Protein AF-A0A842KZX8-F1 (afdb_monomer_lite)

Structure (mmCIF, N/CA/C/O backbone):
data_AF-A0A842KZX8-F1
#
_entry.id   AF-A0A842KZX8-F1
#
loop_
_atom_site.group_PDB
_atom_site.id
_atom_site.type_symbol
_atom_site.label_atom_id
_atom_site.label_alt_id
_atom_site.label_comp_id
_atom_site.label_asym_id
_atom_site.label_entity_id
_atom_site.label_seq_id
_atom_site.pdbx_PDB_ins_code
_atom_site.Cartn_x
_atom_site.Cartn_y
_atom_site.Cartn_z
_atom_site.occupancy
_atom_site.B_iso_or_equiv
_atom_site.auth_seq_id
_atom_site.auth_comp_id
_atom_site.auth_asym_id
_atom_site.auth_atom_id
_atom_site.pdbx_PDB_model_num
ATOM 1 N N . MET A 1 1 ? -5.316 -7.736 25.800 1.00 43.56 1 MET A N 1
ATOM 2 C CA . MET A 1 1 ? -5.913 -6.930 26.888 1.00 43.56 1 MET A CA 1
ATOM 3 C C . MET A 1 1 ? -6.602 -5.729 26.247 1.00 43.56 1 MET A C 1
ATOM 5 O O . MET A 1 1 ? -5.919 -4.970 25.573 1.00 43.56 1 MET A O 1
ATOM 9 N N . VAL A 1 2 ? -7.930 -5.603 26.338 1.00 55.00 2 VAL A N 1
ATOM 10 C CA . VAL A 1 2 ? -8.659 -4.440 25.789 1.00 55.00 2 VAL A CA 1
ATOM 11 C C . VAL A 1 2 ? -8.641 -3.335 26.841 1.00 55.00 2 VAL A C 1
ATOM 13 O O . VAL A 1 2 ? -9.106 -3.549 27.956 1.00 55.00 2 VAL A O 1
ATOM 16 N N . SER A 1 3 ? -8.085 -2.172 26.505 1.00 56.47 3 SER A N 1
ATOM 17 C CA . SER A 1 3 ? -8.145 -0.997 27.378 1.00 56.47 3 SER A CA 1
ATOM 18 C C . SER A 1 3 ? -9.517 -0.340 27.234 1.00 56.47 3 SER A C 1
ATOM 20 O O . SER A 1 3 ? -9.918 0.032 26.128 1.00 56.47 3 SER A O 1
ATOM 22 N N . LEU A 1 4 ? -10.262 -0.226 28.334 1.00 61.19 4 LEU A N 1
ATOM 23 C CA . LEU A 1 4 ? -11.518 0.519 28.348 1.00 61.19 4 LEU A CA 1
ATOM 24 C C . LEU A 1 4 ? -11.208 2.014 28.184 1.00 61.19 4 LEU A C 1
ATOM 26 O O . LEU A 1 4 ? -10.298 2.552 28.812 1.00 61.19 4 LEU A O 1
ATOM 30 N N . GLY A 1 5 ? -11.959 2.694 27.316 1.00 63.47 5 GLY A N 1
ATOM 31 C CA . GLY A 1 5 ? -11.783 4.127 27.081 1.00 63.47 5 GLY A CA 1
ATOM 32 C C . GLY A 1 5 ? -12.097 4.943 28.338 1.00 63.47 5 GLY A C 1
ATOM 33 O O . GLY A 1 5 ? -12.675 4.425 29.288 1.00 63.47 5 GLY A O 1
ATOM 34 N N . LYS A 1 6 ? -11.795 6.250 28.334 1.00 65.31 6 LYS A N 1
ATOM 35 C CA . LYS A 1 6 ? -12.021 7.161 29.484 1.00 65.31 6 LYS A CA 1
ATOM 36 C C . LYS A 1 6 ? -13.433 7.107 30.107 1.00 65.31 6 LYS A C 1
ATOM 38 O O . LYS A 1 6 ? -13.599 7.542 31.236 1.00 65.31 6 LYS A O 1
ATOM 43 N N . SER A 1 7 ? -14.443 6.616 29.385 1.00 68.62 7 SER A N 1
ATOM 44 C CA . SER A 1 7 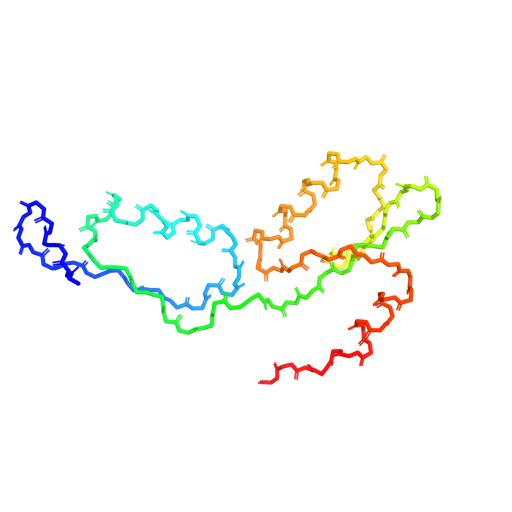? -15.822 6.448 29.869 1.00 68.62 7 SER A CA 1
ATOM 45 C C . SER A 1 7 ? -16.159 5.042 30.390 1.00 68.62 7 SER A C 1
ATOM 47 O O . SER A 1 7 ? -17.317 4.793 30.712 1.00 68.62 7 SER A O 1
ATOM 49 N N . GLY A 1 8 ? -15.211 4.100 30.401 1.00 75.19 8 GLY A N 1
ATOM 50 C CA . GLY A 1 8 ? -15.443 2.698 30.766 1.00 75.19 8 GLY A CA 1
ATOM 51 C C . GLY A 1 8 ? -16.251 1.889 29.741 1.00 75.19 8 GLY A C 1
ATOM 52 O O . GLY A 1 8 ? -16.544 0.724 29.981 1.00 75.19 8 GLY A O 1
ATOM 53 N N . LYS A 1 9 ? -16.629 2.480 28.597 1.00 83.56 9 LYS A N 1
ATOM 54 C CA . LYS A 1 9 ? -17.478 1.832 27.584 1.00 83.56 9 LYS A CA 1
ATOM 55 C C . LYS A 1 9 ? -16.639 1.195 26.476 1.00 83.56 9 LYS A C 1
ATOM 57 O O . LYS A 1 9 ? -15.762 1.850 25.912 1.00 83.56 9 LYS A O 1
ATOM 62 N N . LEU A 1 10 ? -16.960 -0.051 26.128 1.00 92.19 10 LEU A N 1
ATOM 63 C CA . LEU A 1 10 ? -16.449 -0.722 24.933 1.00 92.19 10 LEU A CA 1
ATOM 64 C C . LEU A 1 10 ? -17.020 -0.039 23.685 1.00 92.19 10 LEU A C 1
ATOM 66 O O . LEU A 1 10 ? -18.234 0.109 23.546 1.00 92.19 10 LEU A O 1
ATOM 70 N N . ARG A 1 11 ? -16.142 0.374 22.771 1.00 92.88 11 ARG A N 1
ATOM 71 C CA . ARG A 1 11 ? -16.521 0.898 21.459 1.00 92.88 11 ARG A CA 1
ATOM 72 C C . ARG A 1 11 ? -15.676 0.235 20.387 1.00 92.88 11 ARG A C 1
ATOM 74 O O . ARG A 1 11 ? -14.459 0.402 20.369 1.00 92.88 11 ARG A O 1
ATOM 81 N N . ILE A 1 12 ? -16.339 -0.487 19.497 1.00 95.50 12 ILE A N 1
ATOM 82 C CA . ILE A 1 12 ? -15.697 -1.217 18.409 1.00 95.50 12 ILE A CA 1
ATOM 83 C C . ILE A 1 12 ? -15.892 -0.425 17.119 1.00 95.50 12 ILE A C 1
ATOM 85 O O . ILE A 1 12 ? -17.008 -0.011 16.810 1.00 95.50 12 ILE A O 1
ATOM 89 N N . PHE A 1 13 ? -14.808 -0.217 16.380 1.00 96.62 13 PHE A N 1
ATOM 90 C CA . PHE A 1 13 ? -14.865 0.178 14.979 1.00 96.62 13 PHE A CA 1
ATOM 91 C C . PHE A 1 13 ? -14.520 -1.038 14.128 1.00 96.62 13 PHE A C 1
ATOM 93 O O . PHE A 1 13 ? -13.469 -1.645 14.328 1.00 96.62 13 PHE A O 1
ATOM 100 N N . PHE A 1 14 ? -15.397 -1.385 13.196 1.00 96.50 14 PHE A N 1
ATOM 101 C CA . PHE A 1 14 ? -15.205 -2.500 12.280 1.00 96.50 14 PHE A CA 1
ATOM 102 C C . PHE A 1 14 ? -15.180 -1.980 10.843 1.00 96.50 14 PHE A C 1
ATOM 104 O O . PHE A 1 14 ? -16.038 -1.188 10.458 1.00 96.50 14 PHE A O 1
ATOM 111 N N . SER A 1 15 ? -14.199 -2.435 10.070 1.00 95.56 15 SER A N 1
ATOM 112 C CA . SER A 1 15 ? -14.108 -2.241 8.622 1.00 95.56 15 SER A CA 1
ATOM 113 C C . SER A 1 15 ? -13.681 -3.554 7.975 1.00 95.56 15 SER A C 1
ATOM 115 O O . SER A 1 15 ? -13.068 -4.390 8.633 1.00 95.56 15 SER A O 1
ATOM 117 N N . SER A 1 16 ? -13.970 -3.722 6.690 1.00 95.25 16 SER A N 1
ATOM 118 C CA . SER A 1 16 ? -13.519 -4.862 5.886 1.00 95.25 16 SER A CA 1
ATOM 119 C C . SER A 1 16 ? -12.811 -4.368 4.626 1.00 95.25 16 SER A C 1
ATOM 121 O O . SER A 1 16 ? -12.961 -3.193 4.277 1.00 95.25 16 SER A O 1
ATOM 123 N N . ASP A 1 17 ? -12.053 -5.251 3.975 1.00 92.88 17 ASP A N 1
ATOM 124 C CA . ASP A 1 17 ? -11.652 -5.117 2.566 1.00 92.88 17 ASP A CA 1
ATOM 125 C C . ASP A 1 17 ? -10.870 -3.831 2.259 1.00 92.88 17 ASP A C 1
ATOM 127 O O . ASP A 1 17 ? -11.156 -3.068 1.334 1.00 92.88 17 ASP A O 1
ATOM 131 N N . ILE A 1 18 ? -9.842 -3.572 3.075 1.00 93.56 18 ILE A N 1
ATOM 132 C CA . ILE A 1 18 ? -8.919 -2.443 2.864 1.00 93.56 18 ILE A CA 1
ATOM 133 C C . ILE A 1 18 ? -8.182 -2.583 1.525 1.00 93.56 18 ILE A C 1
ATOM 135 O O . ILE A 1 18 ? -7.787 -1.570 0.937 1.00 93.56 18 ILE A O 1
ATOM 139 N N . HIS A 1 19 ? -7.987 -3.821 1.064 1.00 93.44 19 HIS A N 1
ATOM 140 C CA . HIS A 1 19 ? -7.325 -4.172 -0.187 1.00 93.44 19 HIS A CA 1
ATOM 141 C C . HIS A 1 19 ? -5.990 -3.444 -0.404 1.00 93.44 19 HIS A C 1
ATOM 143 O O . HIS A 1 19 ? -5.760 -2.804 -1.432 1.00 93.44 19 HIS A O 1
ATOM 149 N N . GLY A 1 20 ? -5.134 -3.439 0.620 1.00 93.44 20 GLY A N 1
ATOM 150 C CA . GLY A 1 20 ? -3.809 -2.824 0.578 1.00 93.44 20 GLY A CA 1
ATOM 151 C C . GLY A 1 20 ? -3.781 -1.295 0.467 1.00 93.44 20 GLY A C 1
ATOM 152 O O . GLY A 1 20 ? -2.692 -0.735 0.351 1.00 93.44 20 GLY A O 1
ATOM 153 N N . SER A 1 21 ? -4.924 -0.591 0.485 1.00 96.00 21 SER A N 1
ATOM 154 C CA . SER A 1 21 ? -4.946 0.871 0.351 1.00 96.00 21 SER A CA 1
ATOM 155 C C . SER A 1 21 ? -4.251 1.546 1.533 1.00 96.00 21 SER A C 1
ATOM 157 O O . SER A 1 21 ? -4.781 1.611 2.648 1.00 96.00 21 SER A O 1
ATOM 159 N N . GLU A 1 22 ? -3.085 2.140 1.268 1.00 96.31 22 GLU A N 1
ATOM 160 C CA . GLU A 1 22 ? -2.325 2.892 2.270 1.00 96.31 22 GLU A CA 1
ATOM 161 C C . GLU A 1 22 ? -3.145 4.075 2.820 1.00 96.31 22 GLU A C 1
ATOM 163 O O . GLU A 1 22 ? -3.067 4.408 4.004 1.00 96.31 22 GLU A O 1
ATOM 168 N N . SER A 1 23 ? -3.996 4.679 1.983 1.00 95.94 23 SER A N 1
ATOM 169 C CA . SER A 1 23 ? -4.898 5.767 2.378 1.00 95.94 23 SER A CA 1
ATOM 170 C C . SER A 1 23 ? -5.947 5.310 3.390 1.00 95.94 23 SER A C 1
ATOM 172 O O . SER A 1 23 ? -6.170 5.986 4.397 1.00 95.94 23 SER A O 1
ATOM 174 N N . CYS A 1 24 ? -6.590 4.164 3.149 1.00 95.56 24 CYS A N 1
ATOM 175 C CA . CYS A 1 24 ? -7.549 3.588 4.090 1.00 95.56 24 CYS A CA 1
ATOM 176 C C . CYS A 1 24 ? -6.858 3.168 5.390 1.00 95.56 24 CYS A C 1
ATOM 178 O O . CYS A 1 24 ? -7.357 3.478 6.472 1.00 95.56 24 CYS A O 1
ATOM 180 N N . PHE A 1 25 ? -5.671 2.564 5.299 1.00 94.75 25 PHE A N 1
ATOM 181 C CA . PHE A 1 25 ? -4.887 2.183 6.470 1.00 94.75 25 PHE A CA 1
ATOM 182 C C . PHE A 1 25 ? -4.529 3.394 7.346 1.00 94.75 25 PHE A C 1
ATOM 184 O O . PHE A 1 25 ? -4.784 3.386 8.550 1.00 94.75 25 PHE A O 1
ATOM 191 N N . LYS A 1 26 ? -4.042 4.495 6.755 1.00 95.31 26 LYS A N 1
ATOM 192 C CA . LYS A 1 26 ? -3.752 5.743 7.488 1.00 95.31 26 LYS A CA 1
ATOM 193 C C . LYS A 1 26 ? -4.987 6.311 8.197 1.00 95.31 26 LYS A C 1
ATOM 195 O O . LYS A 1 26 ? -4.880 6.760 9.338 1.00 95.31 26 LYS A O 1
ATOM 200 N N . LYS A 1 27 ? -6.166 6.265 7.564 1.00 94.88 27 LYS A N 1
ATOM 201 C CA . LYS A 1 27 ? -7.435 6.677 8.199 1.00 94.88 27 LYS A CA 1
ATOM 202 C C . LYS A 1 27 ? -7.790 5.771 9.376 1.00 94.88 27 LYS A C 1
ATOM 204 O O . LYS A 1 27 ? -8.200 6.270 10.423 1.00 94.88 27 LYS A O 1
ATOM 209 N N . LEU A 1 28 ? -7.579 4.463 9.231 1.00 95.44 28 LEU A N 1
ATOM 210 C CA . LEU A 1 28 ? -7.831 3.486 10.283 1.00 95.44 28 LEU A CA 1
ATOM 211 C C . LEU A 1 28 ? -6.973 3.745 11.532 1.00 95.44 28 LEU A C 1
ATOM 213 O O . LEU A 1 28 ? -7.479 3.666 12.649 1.00 95.44 28 LEU A O 1
ATOM 217 N N . LEU A 1 29 ? -5.717 4.168 11.367 1.00 94.88 29 LEU A N 1
ATOM 218 C CA . LEU A 1 29 ? -4.851 4.551 12.492 1.00 94.88 29 LEU A CA 1
ATOM 219 C C . LEU A 1 29 ? -5.393 5.745 13.300 1.00 94.88 29 LEU A C 1
ATOM 221 O O . LEU A 1 29 ? -5.094 5.876 14.488 1.00 94.88 29 LEU A O 1
ATOM 225 N N . MET A 1 30 ? -6.207 6.612 12.690 1.00 96.25 30 MET A N 1
ATOM 226 C CA . MET A 1 30 ? -6.841 7.742 13.380 1.00 96.25 30 MET A CA 1
ATOM 227 C C . MET A 1 30 ? -8.146 7.378 14.093 1.00 96.25 30 MET A C 1
ATOM 229 O O . MET A 1 30 ? -8.611 8.143 14.943 1.00 96.25 30 MET A O 1
ATOM 233 N N . VAL A 1 31 ? -8.726 6.210 13.813 1.00 95.75 31 VAL A N 1
ATOM 234 C CA . VAL A 1 31 ? -10.029 5.793 14.347 1.00 95.75 31 VAL A CA 1
ATOM 235 C C . VAL A 1 31 ? -10.107 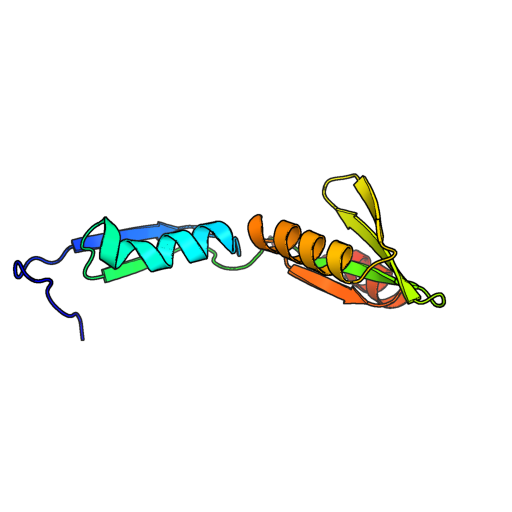5.814 15.881 1.00 95.75 31 VAL A C 1
ATOM 237 O O . VAL A 1 31 ? -11.086 6.367 16.396 1.00 95.75 31 VAL A O 1
ATOM 240 N N . PRO A 1 32 ? -9.115 5.304 16.646 1.00 92.88 32 PRO A N 1
ATOM 241 C CA . PRO A 1 32 ? -9.177 5.346 18.107 1.00 92.88 32 PRO A CA 1
ATOM 242 C C . PRO A 1 32 ? -9.291 6.772 18.652 1.00 92.88 32 PRO A C 1
ATOM 244 O O . PRO A 1 32 ? -9.994 7.012 19.633 1.00 92.88 32 PRO A O 1
ATOM 247 N N . ARG A 1 33 ? -8.642 7.739 17.989 1.00 92.12 33 ARG A N 1
ATOM 248 C CA . ARG A 1 33 ? -8.656 9.152 18.388 1.00 92.12 33 ARG A CA 1
ATOM 249 C C . ARG A 1 33 ? -9.953 9.846 17.983 1.00 92.12 33 ARG A C 1
ATOM 251 O O . ARG A 1 33 ? -10.571 10.494 18.823 1.00 92.12 33 ARG A O 1
ATOM 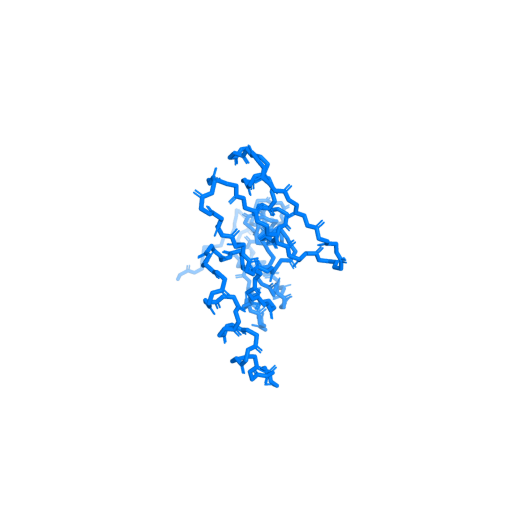258 N N . LEU A 1 34 ? -10.378 9.693 16.729 1.00 94.81 34 LEU A N 1
ATOM 259 C CA . LEU A 1 34 ? -11.545 10.396 16.183 1.00 94.81 34 LEU A CA 1
ATOM 260 C C . LEU A 1 34 ? -12.864 9.860 16.740 1.00 94.81 34 LEU A C 1
ATOM 262 O O . LEU A 1 34 ? -13.733 10.627 17.148 1.00 94.81 34 LEU A O 1
ATOM 266 N N . TYR A 1 35 ? -12.999 8.537 16.809 1.00 92.31 35 TYR A N 1
ATOM 267 C CA . TYR A 1 35 ? -14.252 7.892 17.195 1.00 92.31 35 TYR A CA 1
ATOM 268 C C . TYR A 1 35 ? -14.252 7.403 18.640 1.00 92.31 35 TYR A C 1
ATOM 270 O O . TYR A 1 35 ? -15.263 6.866 19.092 1.00 92.31 35 TYR A O 1
ATOM 278 N N . LYS A 1 36 ? -13.160 7.598 19.396 1.00 92.44 36 LYS A N 1
ATOM 279 C CA . LYS A 1 36 ? -12.982 7.055 20.758 1.00 92.44 36 LYS A CA 1
ATOM 280 C C . LYS A 1 36 ? -13.176 5.533 20.790 1.00 92.44 36 LYS A C 1
ATOM 282 O O . LYS A 1 36 ? -13.720 4.997 21.755 1.00 92.44 36 LYS A O 1
ATOM 287 N N . ALA A 1 37 ? -12.817 4.857 19.698 1.00 94.06 37 ALA A N 1
ATOM 288 C CA . ALA A 1 37 ? -12.889 3.407 19.604 1.00 94.06 37 ALA A CA 1
ATOM 289 C C . ALA A 1 37 ? -11.820 2.786 20.510 1.00 94.06 37 ALA A C 1
ATOM 291 O O . ALA A 1 37 ? -10.662 3.198 20.488 1.00 94.06 37 ALA A O 1
ATOM 292 N N . THR A 1 38 ? -12.220 1.804 21.310 1.00 94.00 38 THR A N 1
ATOM 293 C CA . THR A 1 38 ? -11.334 1.036 22.196 1.00 94.00 38 THR A CA 1
ATOM 294 C C . THR A 1 38 ? -10.810 -0.223 21.515 1.00 94.00 38 THR A C 1
ATOM 296 O O . THR A 1 38 ? -9.795 -0.772 21.929 1.00 94.00 38 THR A O 1
ATOM 299 N N . VAL A 1 39 ? -11.508 -0.685 20.474 1.00 94.38 39 VAL A N 1
ATOM 300 C CA . VAL A 1 39 ? -11.103 -1.799 19.617 1.00 94.38 39 VAL A CA 1
ATOM 301 C C . VAL A 1 39 ? -11.328 -1.388 18.166 1.00 94.38 39 VAL A C 1
ATOM 303 O O . VAL A 1 39 ? -12.380 -0.843 17.830 1.00 94.38 39 VAL A O 1
ATOM 306 N N . VAL A 1 40 ? -10.345 -1.658 17.312 1.00 95.69 40 VAL A N 1
ATOM 307 C CA . VAL A 1 40 ? -10.460 -1.521 15.858 1.00 95.69 40 VAL A CA 1
ATOM 308 C C . VAL A 1 40 ? -10.251 -2.900 15.254 1.00 95.69 40 VAL A C 1
ATOM 310 O O . VAL A 1 40 ? -9.256 -3.554 15.557 1.00 95.69 40 VAL A O 1
ATOM 313 N N . ILE A 1 41 ? -11.202 -3.343 14.442 1.00 95.81 41 ILE A N 1
ATOM 314 C CA . ILE A 1 41 ? -11.185 -4.642 13.777 1.00 95.81 41 ILE A CA 1
ATOM 315 C C . ILE A 1 41 ? -11.184 -4.391 12.273 1.00 95.81 41 ILE A C 1
ATOM 317 O O . ILE A 1 41 ? -12.026 -3.649 11.763 1.00 95.81 41 ILE A O 1
ATOM 321 N N . VAL A 1 42 ? -10.238 -5.023 11.586 1.00 95.62 42 VAL A N 1
ATOM 322 C CA . VAL A 1 42 ? -10.220 -5.120 10.128 1.00 95.62 42 VAL A CA 1
ATOM 323 C C . VAL A 1 42 ? -10.495 -6.571 9.775 1.00 95.62 42 VAL A C 1
ATOM 325 O O . VAL A 1 42 ? -9.689 -7.439 10.100 1.00 95.62 42 VAL A O 1
ATOM 328 N N . GLY A 1 43 ? -11.662 -6.826 9.194 1.00 93.88 43 GLY A N 1
ATOM 329 C CA . GLY A 1 43 ? -11.996 -8.109 8.586 1.00 93.88 43 GLY A CA 1
ATOM 330 C C . GLY A 1 43 ? -11.652 -8.136 7.096 1.00 93.88 43 GLY A C 1
ATOM 331 O O . GLY A 1 43 ? -11.147 -7.153 6.549 1.00 93.88 43 GLY A O 1
ATOM 332 N N . GLY A 1 44 ? -11.969 -9.256 6.450 1.00 92.88 44 GLY A N 1
ATOM 333 C CA . GLY A 1 44 ? -11.830 -9.412 5.003 1.00 92.88 44 GLY A CA 1
ATOM 334 C C . GLY A 1 44 ? -10.388 -9.321 4.511 1.00 92.88 44 GLY A C 1
ATOM 335 O O . GLY A 1 44 ? -9.440 -9.592 5.255 1.00 92.88 44 GLY A O 1
ATOM 336 N N . ASP A 1 45 ? -10.233 -8.954 3.242 1.00 90.88 45 ASP A N 1
ATOM 337 C CA . ASP A 1 45 ? -8.933 -8.931 2.586 1.00 90.88 45 ASP A CA 1
ATOM 338 C C . ASP A 1 45 ? -8.177 -7.616 2.840 1.00 90.88 45 ASP A C 1
ATOM 340 O O . ASP A 1 45 ? -8.621 -6.500 2.541 1.00 90.88 45 ASP A O 1
ATOM 344 N N . ILE A 1 46 ? -6.982 -7.755 3.404 1.00 91.00 46 ILE A N 1
ATOM 345 C CA . ILE A 1 46 ? -6.059 -6.642 3.637 1.00 91.00 46 ILE A CA 1
ATOM 346 C C . ILE A 1 46 ? -5.008 -6.518 2.533 1.00 91.00 46 ILE A C 1
ATOM 348 O O . ILE A 1 46 ? -4.291 -5.516 2.498 1.00 91.00 46 ILE A O 1
ATOM 352 N N . THR A 1 47 ? -4.891 -7.517 1.659 1.00 91.50 47 THR A N 1
ATOM 353 C CA . THR A 1 47 ? -3.874 -7.582 0.613 1.00 91.50 47 THR A CA 1
ATOM 354 C C . THR A 1 47 ? -4.210 -6.657 -0.547 1.00 91.50 47 THR A C 1
ATOM 356 O O . THR A 1 47 ? -5.360 -6.364 -0.849 1.00 91.50 47 THR A O 1
ATOM 359 N N . GLY A 1 48 ? -3.175 -6.106 -1.166 1.00 88.25 48 GLY A N 1
ATOM 360 C CA . GLY A 1 48 ? -3.308 -5.272 -2.345 1.00 88.25 48 GLY A CA 1
ATOM 361 C C . GLY A 1 48 ? -3.714 -6.089 -3.562 1.00 88.25 48 GLY A C 1
ATOM 362 O O . GLY A 1 48 ? -3.497 -7.292 -3.637 1.00 88.25 48 GLY A O 1
ATOM 363 N N . LYS A 1 49 ? -4.260 -5.398 -4.555 1.00 86.38 49 LYS A N 1
ATOM 364 C CA . LYS A 1 49 ? -4.893 -6.030 -5.717 1.00 86.38 49 LYS A CA 1
ATOM 365 C C . LYS A 1 49 ? -3.898 -6.619 -6.717 1.00 86.38 49 LYS A C 1
ATOM 367 O O . LYS A 1 49 ? -4.201 -7.601 -7.380 1.00 86.38 49 LYS A O 1
ATOM 372 N N . ALA A 1 50 ? -2.752 -5.964 -6.899 1.00 90.19 50 ALA A N 1
ATOM 373 C CA . ALA A 1 50 ? -1.774 -6.326 -7.922 1.00 90.19 50 ALA A CA 1
ATOM 374 C C . ALA A 1 50 ? -0.407 -5.677 -7.678 1.00 90.19 50 ALA A C 1
ATOM 376 O O . ALA A 1 50 ? -0.299 -4.611 -7.059 1.00 90.19 50 ALA A O 1
ATOM 377 N N . LEU A 1 51 ? 0.624 -6.305 -8.244 1.00 93.56 51 LEU A N 1
ATOM 378 C CA . LEU A 1 51 ? 1.939 -5.704 -8.442 1.00 93.56 51 LEU A CA 1
ATOM 379 C C . LEU A 1 51 ? 1.913 -4.815 -9.689 1.00 93.56 51 LEU A C 1
ATOM 381 O O . LEU A 1 51 ? 1.450 -5.231 -10.749 1.00 93.56 51 LEU A O 1
ATOM 385 N N . ILE A 1 52 ? 2.442 -3.601 -9.567 1.00 95.25 52 ILE A N 1
ATOM 386 C CA . ILE A 1 52 ? 2.635 -2.676 -10.684 1.00 95.25 52 ILE A CA 1
ATOM 387 C C . ILE A 1 52 ? 4.133 -2.622 -10.987 1.00 95.25 52 ILE A C 1
ATOM 389 O O . ILE A 1 52 ? 4.886 -2.046 -10.189 1.00 95.25 52 ILE A O 1
ATOM 393 N N . PRO A 1 53 ? 4.584 -3.227 -12.103 1.00 96.56 53 PRO A N 1
ATOM 394 C CA . PRO A 1 53 ? 5.990 -3.224 -12.466 1.00 96.56 53 PRO A CA 1
ATOM 395 C C . PRO A 1 53 ? 6.429 -1.820 -12.887 1.00 96.56 53 PRO A C 1
ATOM 397 O O . PRO A 1 53 ? 5.797 -1.159 -13.714 1.00 96.56 53 PRO A O 1
ATOM 400 N N . ILE A 1 54 ? 7.541 -1.375 -12.317 1.00 97.81 54 ILE A N 1
ATOM 401 C CA . ILE A 1 54 ? 8.256 -0.159 -12.682 1.00 97.81 54 ILE A CA 1
ATOM 402 C C . ILE A 1 54 ? 9.592 -0.609 -13.270 1.00 97.81 54 ILE A C 1
ATOM 404 O O . ILE A 1 54 ? 10.478 -1.062 -12.550 1.00 97.81 54 ILE A O 1
ATOM 408 N N . ILE A 1 55 ? 9.706 -0.516 -14.587 1.00 97.62 55 ILE A N 1
ATOM 409 C CA . ILE A 1 55 ? 10.814 -1.045 -15.374 1.00 97.62 55 ILE A CA 1
ATOM 410 C C . ILE A 1 55 ? 11.971 -0.052 -15.320 1.00 97.62 55 ILE A C 1
ATOM 412 O O . ILE A 1 55 ? 11.831 1.064 -15.813 1.00 97.62 55 ILE A O 1
ATOM 416 N N . SER A 1 56 ? 13.108 -0.441 -14.748 1.00 96.81 56 SER A N 1
ATOM 417 C CA . SER A 1 56 ? 14.349 0.334 -14.834 1.00 96.81 56 SER A CA 1
ATOM 418 C C . SER A 1 56 ? 15.002 0.158 -16.206 1.00 96.81 56 SER A C 1
ATOM 420 O O . SER A 1 56 ? 15.172 -0.973 -16.668 1.00 96.81 56 SER A O 1
ATOM 422 N N . LYS A 1 57 ? 15.397 1.263 -16.840 1.00 94.75 57 LYS A N 1
ATOM 423 C CA . LYS A 1 57 ? 16.110 1.292 -18.123 1.00 94.75 57 LYS A CA 1
ATOM 424 C C . LYS A 1 57 ? 17.615 1.481 -17.904 1.00 94.75 57 LYS A C 1
ATOM 426 O O . LYS A 1 57 ? 18.056 1.989 -16.875 1.00 94.75 57 LYS A O 1
ATOM 431 N N . ASN A 1 58 ? 18.411 1.103 -18.905 1.00 92.75 58 ASN A N 1
ATOM 432 C CA . ASN A 1 58 ? 19.877 1.204 -18.854 1.00 92.75 58 ASN A CA 1
ATOM 433 C C . ASN A 1 58 ? 20.389 2.654 -18.768 1.00 92.75 58 ASN A C 1
ATOM 435 O O . ASN A 1 58 ? 21.507 2.877 -18.317 1.00 92.75 58 ASN A O 1
ATOM 439 N N . ASP A 1 59 ? 19.585 3.632 -19.194 1.00 92.62 59 ASP A N 1
ATOM 440 C CA . ASP A 1 59 ? 19.892 5.066 -19.116 1.00 92.62 59 ASP A CA 1
ATOM 441 C C . ASP A 1 59 ? 19.575 5.685 -17.737 1.00 92.62 59 ASP A C 1
ATOM 443 O O . ASP A 1 59 ? 19.697 6.895 -17.556 1.00 92.62 59 ASP A O 1
ATOM 447 N N . GLY A 1 60 ? 19.162 4.867 -16.761 1.00 92.19 60 GLY A N 1
ATOM 448 C CA . GLY A 1 60 ? 18.798 5.301 -15.411 1.00 92.19 60 GLY A CA 1
ATOM 449 C C . GLY A 1 60 ? 17.374 5.851 -15.282 1.00 92.19 60 GLY A C 1
ATOM 450 O O . GLY A 1 60 ? 16.971 6.234 -14.182 1.00 92.19 60 GLY A O 1
ATOM 451 N N . SER A 1 61 ? 16.599 5.884 -16.369 1.00 96.38 61 SER A N 1
ATOM 452 C CA . SER A 1 61 ? 15.177 6.226 -16.330 1.00 96.38 61 SER A CA 1
ATOM 453 C C . SER A 1 61 ? 14.306 5.013 -15.978 1.00 96.38 61 SER A C 1
ATOM 455 O O . SER A 1 61 ? 14.770 3.871 -15.932 1.00 96.38 61 SER A O 1
ATOM 457 N N . PHE A 1 62 ? 13.023 5.257 -15.705 1.00 97.94 62 PHE A N 1
ATOM 458 C CA . PHE A 1 62 ? 12.041 4.210 -15.439 1.00 97.94 62 PHE A CA 1
ATOM 459 C C . PHE A 1 62 ? 10.823 4.348 -16.348 1.00 97.94 62 PHE A C 1
ATOM 461 O O . PHE A 1 62 ? 10.506 5.434 -16.827 1.00 97.94 62 PHE A O 1
ATOM 468 N N . GLU A 1 63 ? 10.099 3.253 -16.535 1.00 97.25 63 GLU A N 1
ATOM 469 C CA . GLU A 1 63 ? 8.830 3.215 -17.259 1.00 97.25 63 GLU A CA 1
ATOM 470 C C . GLU A 1 63 ? 7.823 2.343 -16.510 1.00 97.25 63 GLU A C 1
ATOM 472 O O . GLU A 1 63 ? 8.175 1.316 -15.937 1.00 97.25 63 GLU A O 1
ATOM 477 N N . THR A 1 64 ? 6.552 2.729 -16.504 1.00 96.75 64 THR A N 1
ATOM 478 C CA . THR A 1 64 ? 5.476 1.870 -16.002 1.00 96.75 64 THR A CA 1
ATOM 479 C C . THR A 1 64 ? 4.218 2.012 -16.847 1.00 96.75 64 THR A C 1
ATOM 481 O O . THR A 1 64 ? 4.022 3.017 -17.530 1.00 96.75 64 THR A O 1
ATOM 484 N N . HIS A 1 65 ? 3.339 1.019 -16.749 1.00 94.75 65 HIS A N 1
ATOM 485 C CA . HIS A 1 65 ? 1.954 1.133 -17.178 1.00 94.75 65 HIS A CA 1
ATOM 486 C C . HIS A 1 65 ? 1.069 1.152 -15.939 1.00 94.75 65 HIS A C 1
ATOM 488 O O . HIS A 1 65 ? 0.980 0.161 -15.215 1.00 94.75 65 HIS A O 1
ATOM 494 N N . PHE A 1 66 ? 0.413 2.279 -15.693 1.00 94.25 66 PHE A N 1
ATOM 495 C CA . PHE A 1 66 ? -0.405 2.475 -14.508 1.00 94.25 66 PHE A CA 1
ATOM 496 C C . PHE A 1 66 ? -1.733 3.121 -14.891 1.00 94.25 66 PHE A C 1
ATOM 498 O O . PHE A 1 66 ? -1.755 4.163 -15.534 1.00 94.25 66 PHE A O 1
ATOM 505 N N . LEU A 1 67 ? -2.845 2.482 -14.509 1.00 91.50 67 LEU A N 1
ATOM 506 C CA . LEU A 1 67 ? -4.213 2.934 -14.816 1.00 91.50 67 LEU A CA 1
ATOM 507 C C . LEU A 1 67 ? -4.470 3.198 -16.314 1.00 91.50 67 LEU A C 1
ATOM 509 O O . LEU A 1 67 ? -5.167 4.137 -16.677 1.00 91.50 67 LEU A O 1
ATOM 513 N N . GLY A 1 68 ? -3.908 2.355 -17.185 1.00 91.44 68 GLY A N 1
ATOM 514 C CA . GLY A 1 68 ? -4.059 2.474 -18.640 1.00 91.44 68 GLY A CA 1
ATOM 515 C C . GLY A 1 68 ? -3.108 3.478 -19.296 1.00 91.44 68 GLY A C 1
ATOM 516 O O . GLY A 1 68 ? -3.028 3.521 -20.520 1.00 91.44 68 GLY A O 1
ATOM 517 N N . GLU A 1 69 ? -2.334 4.228 -18.512 1.00 94.19 69 GLU A N 1
ATOM 518 C CA . GLU A 1 69 ? -1.368 5.197 -19.019 1.00 94.19 69 GLU A CA 1
ATOM 519 C C . GLU A 1 69 ? 0.049 4.625 -18.990 1.00 94.19 69 GLU A C 1
ATOM 521 O O . GLU A 1 69 ? 0.480 4.014 -18.008 1.00 94.19 69 GLU A O 1
ATOM 526 N N . LYS A 1 70 ? 0.790 4.846 -20.079 1.00 95.94 70 LYS A N 1
ATOM 527 C CA . LYS A 1 70 ? 2.237 4.642 -20.113 1.00 95.94 70 LYS A CA 1
ATOM 528 C C . LYS A 1 70 ? 2.913 5.871 -19.502 1.00 95.94 70 LYS A C 1
ATOM 530 O O . LYS A 1 70 ? 2.674 6.985 -19.959 1.00 95.94 70 LYS A O 1
ATOM 535 N N . ILE A 1 71 ? 3.753 5.672 -18.492 1.00 97.19 71 ILE A N 1
ATOM 536 C CA . ILE A 1 71 ? 4.417 6.749 -17.754 1.00 97.19 71 ILE A CA 1
ATOM 537 C C . ILE A 1 71 ? 5.931 6.547 -17.830 1.00 97.19 71 ILE A C 1
ATOM 539 O O . ILE A 1 71 ? 6.451 5.579 -17.276 1.00 97.19 71 ILE A O 1
ATOM 543 N N . ASP A 1 72 ? 6.632 7.487 -18.463 1.00 97.25 72 ASP A N 1
ATOM 544 C CA . ASP A 1 72 ? 8.094 7.584 -18.436 1.00 97.25 72 ASP A CA 1
ATOM 545 C C . ASP A 1 72 ? 8.552 8.491 -17.282 1.00 97.25 72 ASP A C 1
ATOM 547 O O . ASP A 1 72 ? 8.023 9.586 -17.060 1.00 97.25 72 ASP A O 1
ATOM 551 N N . ILE A 1 73 ? 9.548 8.037 -16.524 1.00 97.62 73 ILE A N 1
ATOM 552 C CA . ILE A 1 73 ? 10.024 8.685 -15.302 1.00 97.62 73 ILE A CA 1
ATOM 553 C C . ILE A 1 73 ? 11.523 8.945 -15.416 1.00 97.62 73 ILE A C 1
ATOM 555 O O . ILE A 1 73 ? 12.332 8.025 -15.473 1.00 97.62 73 ILE A O 1
ATOM 559 N N . ASN A 1 74 ? 11.893 10.221 -15.382 1.00 95.12 74 ASN A N 1
ATOM 560 C CA . ASN A 1 74 ? 13.273 10.693 -15.503 1.00 95.12 74 ASN A CA 1
ATOM 561 C C . ASN A 1 74 ? 13.809 11.362 -14.225 1.00 95.12 74 ASN A C 1
ATOM 563 O O . ASN A 1 74 ? 14.824 12.049 -14.262 1.00 95.12 74 ASN A O 1
ATOM 567 N N . SER A 1 75 ? 13.105 11.215 -13.099 1.00 96.06 75 SER A N 1
ATOM 568 C CA . SER A 1 75 ? 13.501 11.782 -11.807 1.00 96.06 75 SER A CA 1
ATOM 569 C C . SER A 1 75 ? 13.036 10.896 -10.653 1.00 96.06 75 SER A C 1
ATOM 571 O O . SER A 1 75 ? 11.943 10.323 -10.691 1.00 96.06 75 SER A O 1
ATOM 573 N N . ILE A 1 76 ? 13.858 10.836 -9.604 1.00 95.50 76 ILE A N 1
ATOM 574 C CA . ILE A 1 76 ? 13.586 10.102 -8.365 1.00 95.50 76 ILE A CA 1
ATOM 575 C C . ILE A 1 76 ? 12.340 10.657 -7.660 1.00 95.50 76 ILE A C 1
ATOM 577 O O . ILE A 1 76 ? 11.549 9.881 -7.126 1.00 95.50 76 ILE A O 1
ATOM 581 N N . ASP A 1 77 ? 12.107 11.969 -7.705 1.00 97.19 77 ASP A N 1
ATOM 582 C CA . ASP A 1 77 ? 10.938 12.573 -7.056 1.00 97.19 77 ASP A CA 1
ATOM 583 C C . ASP A 1 77 ? 9.642 12.117 -7.727 1.00 97.19 77 ASP A C 1
ATOM 585 O O . ASP A 1 77 ? 8.716 11.654 -7.060 1.00 97.19 77 ASP A O 1
ATOM 589 N N . LYS A 1 78 ? 9.610 12.134 -9.067 1.00 96.62 78 LYS A N 1
ATOM 590 C CA . LYS A 1 78 ? 8.478 11.608 -9.846 1.00 96.62 78 LYS A CA 1
ATOM 591 C C . LYS A 1 78 ? 8.255 10.120 -9.579 1.00 96.62 78 LYS A C 1
ATOM 593 O O . LYS A 1 78 ? 7.107 9.693 -9.457 1.00 96.62 78 LYS A O 1
ATOM 598 N N . LEU A 1 79 ? 9.334 9.341 -9.460 1.00 97.38 79 LEU A N 1
ATOM 599 C CA . LEU A 1 79 ? 9.262 7.925 -9.102 1.00 97.38 79 LEU A CA 1
ATOM 600 C C . LEU A 1 79 ? 8.611 7.736 -7.726 1.00 97.38 79 LEU A C 1
ATOM 602 O O . LEU A 1 79 ? 7.718 6.903 -7.577 1.00 97.38 79 LEU A O 1
ATOM 606 N N . ASN A 1 80 ? 9.028 8.509 -6.726 1.00 98.00 80 ASN A N 1
ATOM 607 C CA . ASN A 1 80 ? 8.487 8.419 -5.373 1.00 98.00 80 ASN A CA 1
ATOM 608 C C . ASN A 1 80 ? 7.010 8.826 -5.320 1.00 98.00 80 ASN A C 1
ATOM 610 O O . ASN A 1 80 ? 6.201 8.072 -4.776 1.00 98.00 80 ASN A O 1
ATOM 614 N N . SER A 1 81 ? 6.632 9.934 -5.965 1.00 97.50 81 SER A N 1
ATOM 615 C CA . SER A 1 81 ? 5.229 10.360 -6.060 1.00 97.50 81 SER A CA 1
ATOM 616 C C . SER A 1 81 ? 4.354 9.328 -6.778 1.00 97.50 81 SER A C 1
ATOM 618 O O . SER A 1 81 ? 3.219 9.075 -6.374 1.00 97.50 81 SER A O 1
ATOM 620 N N . LEU A 1 82 ? 4.868 8.683 -7.827 1.00 97.81 82 LEU A N 1
ATOM 621 C CA . LEU A 1 82 ? 4.162 7.598 -8.503 1.00 97.81 82 LEU A CA 1
ATOM 622 C C . LEU A 1 82 ? 3.978 6.385 -7.581 1.00 97.81 82 LEU A C 1
ATOM 624 O O . LEU A 1 82 ? 2.867 5.868 -7.474 1.00 97.81 82 LEU A O 1
ATOM 628 N N . LYS A 1 83 ? 5.028 5.952 -6.870 1.00 98.25 83 LYS A N 1
ATOM 629 C CA . LYS A 1 83 ? 4.930 4.849 -5.900 1.00 98.25 83 LYS A CA 1
ATOM 630 C C . LYS A 1 83 ? 3.897 5.143 -4.810 1.00 98.25 83 LYS A C 1
ATOM 632 O O . LYS A 1 83 ? 3.154 4.244 -4.428 1.00 98.25 83 LYS A O 1
ATOM 637 N N . GLU A 1 84 ? 3.828 6.381 -4.324 1.00 97.81 84 GLU A N 1
ATOM 638 C CA . GLU A 1 84 ? 2.797 6.812 -3.373 1.00 97.81 84 GLU A CA 1
ATOM 639 C C . GLU A 1 84 ? 1.389 6.691 -3.955 1.00 97.81 84 GLU A C 1
ATOM 641 O O . GLU A 1 84 ? 0.514 6.123 -3.304 1.00 97.81 84 GLU A O 1
ATOM 646 N N . ARG A 1 85 ? 1.170 7.152 -5.193 1.00 97.31 85 ARG A N 1
ATOM 647 C CA . ARG A 1 85 ? -0.127 7.012 -5.879 1.00 97.31 85 ARG A CA 1
ATOM 648 C C . ARG A 1 85 ? -0.536 5.547 -6.042 1.00 97.31 85 ARG A C 1
ATOM 650 O O . ARG A 1 85 ? -1.695 5.221 -5.802 1.00 97.31 85 ARG A O 1
ATOM 657 N N . ILE A 1 86 ? 0.407 4.674 -6.403 1.00 97.44 86 ILE A N 1
ATOM 658 C CA . ILE A 1 86 ? 0.183 3.226 -6.539 1.00 97.44 86 ILE A CA 1
ATOM 659 C C . ILE A 1 86 ? -0.269 2.627 -5.194 1.00 97.44 86 ILE A C 1
ATOM 661 O O . ILE A 1 86 ? -1.320 1.987 -5.126 1.00 97.44 86 ILE A O 1
ATOM 665 N N . ARG A 1 87 ? 0.461 2.897 -4.101 1.00 97.38 87 ARG A N 1
ATOM 666 C CA . ARG A 1 87 ? 0.115 2.387 -2.759 1.00 97.38 87 ARG A CA 1
ATOM 667 C C . ARG A 1 87 ? -1.189 2.965 -2.214 1.00 97.38 87 ARG A C 1
ATOM 669 O O . ARG A 1 87 ? -1.954 2.264 -1.550 1.00 97.38 87 ARG A O 1
ATOM 676 N N . ALA A 1 88 ? -1.483 4.229 -2.515 1.00 96.38 88 ALA A N 1
ATOM 677 C CA . ALA A 1 88 ? -2.692 4.902 -2.051 1.00 96.38 88 ALA A CA 1
ATOM 678 C C . ALA A 1 88 ? -3.976 4.180 -2.493 1.00 96.38 88 ALA A C 1
ATOM 680 O O . ALA A 1 88 ? -4.947 4.158 -1.731 1.00 96.38 88 ALA A O 1
ATOM 681 N N . ILE A 1 89 ? -3.975 3.565 -3.680 1.00 94.75 89 ILE A N 1
ATOM 682 C CA . ILE A 1 89 ? -5.135 2.849 -4.236 1.00 94.75 89 ILE A CA 1
ATOM 683 C C . ILE A 1 89 ? -5.081 1.326 -4.049 1.00 94.75 89 ILE A C 1
ATOM 685 O O . ILE A 1 89 ? -5.941 0.622 -4.574 1.00 94.75 89 ILE A O 1
ATOM 689 N N . GLY A 1 90 ? -4.108 0.823 -3.284 1.00 94.38 90 GLY A N 1
ATOM 690 C CA . GLY A 1 90 ? -4.045 -0.591 -2.916 1.00 94.38 90 GLY A CA 1
ATOM 691 C C . GLY A 1 90 ? -3.267 -1.485 -3.872 1.00 94.38 90 GLY A C 1
ATOM 692 O O . GLY A 1 90 ? -3.505 -2.687 -3.925 1.00 94.38 90 GLY A O 1
ATOM 693 N N . PHE A 1 91 ? -2.336 -0.914 -4.633 1.00 95.62 91 PHE A N 1
ATOM 694 C CA . PHE A 1 91 ? -1.403 -1.675 -5.457 1.00 95.62 91 PHE A CA 1
ATOM 695 C C . PHE A 1 91 ? 0.015 -1.656 -4.874 1.00 95.62 91 PHE A C 1
ATOM 697 O O . PHE A 1 91 ? 0.388 -0.764 -4.108 1.00 95.62 91 PHE A O 1
ATOM 704 N N . TYR A 1 92 ? 0.832 -2.625 -5.282 1.00 95.31 92 TYR A N 1
ATOM 705 C CA . TYR A 1 92 ? 2.215 -2.770 -4.839 1.00 95.31 92 TYR A CA 1
ATOM 706 C C . TYR A 1 92 ? 3.186 -2.319 -5.936 1.00 95.31 92 TYR A C 1
ATOM 708 O O . TYR A 1 92 ? 3.317 -3.007 -6.948 1.00 95.31 92 TYR A O 1
ATOM 716 N N . PRO A 1 93 ? 3.886 -1.180 -5.786 1.00 96.75 93 PRO A N 1
ATOM 717 C CA . PRO A 1 93 ? 4.904 -0.792 -6.752 1.00 96.75 93 PRO A CA 1
ATOM 718 C C . PRO A 1 93 ? 6.114 -1.722 -6.632 1.00 96.75 93 PRO A C 1
ATOM 720 O O . PRO A 1 93 ? 6.662 -1.881 -5.540 1.00 96.75 93 PRO A O 1
ATOM 723 N N . TYR A 1 94 ? 6.569 -2.283 -7.750 1.00 96.81 94 TYR A N 1
ATOM 724 C CA . TYR A 1 94 ? 7.709 -3.197 -7.779 1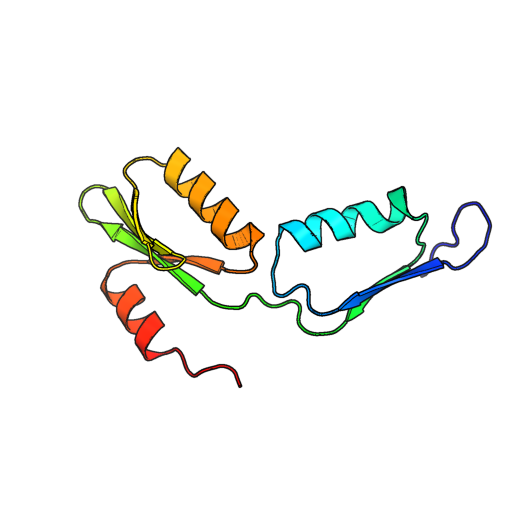.00 96.81 94 TYR A CA 1
ATOM 725 C C . TYR A 1 94 ? 8.697 -2.787 -8.866 1.00 96.81 94 TYR A C 1
ATOM 727 O O . TYR A 1 94 ? 8.347 -2.753 -10.042 1.00 96.81 94 TYR A O 1
ATOM 735 N N . ILE A 1 95 ? 9.924 -2.438 -8.474 1.00 96.81 95 ILE A N 1
ATOM 736 C CA . ILE A 1 95 ? 10.975 -2.095 -9.438 1.00 96.81 95 ILE A CA 1
ATOM 737 C C . ILE A 1 95 ? 11.582 -3.384 -9.976 1.00 96.81 95 ILE A C 1
ATOM 739 O O . ILE A 1 95 ? 11.975 -4.251 -9.199 1.00 96.81 95 ILE A O 1
ATOM 743 N N . THR A 1 96 ? 11.673 -3.488 -11.296 1.00 96.44 96 THR A N 1
ATOM 744 C CA . THR A 1 96 ? 12.224 -4.653 -11.9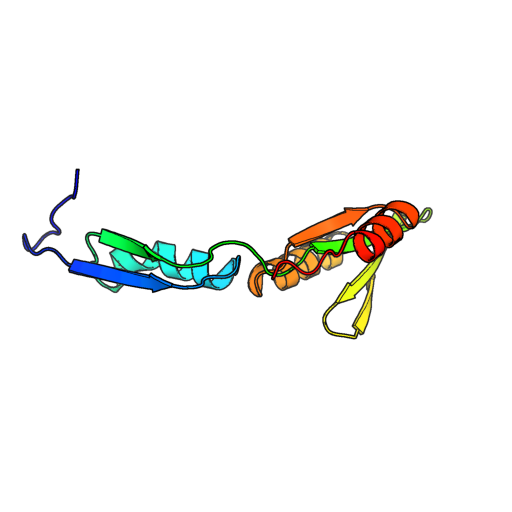89 1.00 96.44 96 THR A CA 1
ATOM 745 C C . THR A 1 96 ? 12.828 -4.248 -13.334 1.00 96.44 96 THR A C 1
ATOM 747 O O . THR A 1 96 ? 12.755 -3.082 -13.719 1.00 96.44 96 THR A O 1
ATOM 750 N N . ASP A 1 97 ? 13.442 -5.186 -14.046 1.00 95.62 97 ASP A N 1
ATOM 751 C CA . ASP A 1 97 ? 13.900 -4.989 -15.418 1.00 95.62 97 ASP A CA 1
ATOM 752 C C . ASP A 1 97 ? 12.831 -5.444 -16.433 1.00 95.62 97 ASP A C 1
ATOM 754 O O . ASP A 1 97 ? 11.727 -5.870 -16.081 1.00 95.62 97 ASP A O 1
ATOM 758 N N . GLY A 1 98 ? 13.137 -5.330 -17.727 1.00 92.44 98 GLY A N 1
ATOM 759 C CA . GLY A 1 98 ? 12.204 -5.740 -18.778 1.00 92.44 98 GLY A CA 1
ATOM 760 C C . GLY A 1 98 ? 11.848 -7.230 -18.732 1.00 92.44 98 GLY A C 1
ATOM 761 O O . GLY A 1 98 ? 10.724 -7.586 -19.076 1.00 92.44 98 GLY A O 1
ATOM 762 N N . LYS A 1 99 ? 12.766 -8.095 -18.279 1.00 92.44 99 LYS A N 1
ATOM 763 C CA . LYS A 1 99 ? 12.529 -9.542 -18.180 1.00 92.44 99 LYS A CA 1
ATOM 764 C C . LYS A 1 99 ? 11.601 -9.859 -17.014 1.00 92.44 99 LYS A C 1
ATOM 766 O O . LYS A 1 99 ? 10.576 -10.499 -17.220 1.00 92.44 99 LYS A O 1
ATOM 771 N N . GLY A 1 100 ? 11.890 -9.330 -15.829 1.00 92.50 100 GLY A N 1
ATOM 772 C CA . GLY A 1 100 ? 11.047 -9.518 -14.652 1.00 92.50 100 GLY A CA 1
ATOM 773 C C . GLY A 1 100 ? 9.645 -8.929 -14.834 1.00 92.50 100 GLY A C 1
ATOM 774 O O . GLY A 1 100 ? 8.669 -9.491 -14.345 1.00 92.50 100 GLY A O 1
ATOM 775 N N . ALA A 1 101 ? 9.493 -7.853 -15.614 1.00 91.19 101 ALA A N 1
ATOM 776 C CA . ALA A 1 101 ? 8.172 -7.338 -15.976 1.00 91.19 101 ALA A CA 1
ATOM 777 C C . ALA A 1 101 ? 7.364 -8.298 -16.870 1.00 91.19 101 ALA A C 1
ATOM 779 O O . ALA A 1 101 ? 6.138 -8.350 -16.747 1.00 91.19 101 ALA A O 1
ATOM 780 N N . VAL A 1 102 ? 8.022 -9.046 -17.763 1.00 90.12 102 VAL A N 1
ATOM 781 C CA . VAL A 1 102 ? 7.380 -10.099 -18.568 1.00 90.12 102 VAL A CA 1
ATOM 782 C C . VAL A 1 102 ? 7.004 -11.282 -17.679 1.00 90.12 102 VAL A C 1
ATOM 784 O O . VAL A 1 102 ? 5.845 -11.690 -17.689 1.00 90.12 102 VAL A O 1
ATOM 787 N N . GLU A 1 103 ? 7.918 -11.746 -16.825 1.00 89.56 103 GLU A N 1
ATOM 788 C CA . GLU A 1 103 ? 7.656 -12.839 -15.878 1.00 89.56 103 GLU A CA 1
ATOM 789 C C . GLU A 1 103 ? 6.474 -12.534 -14.950 1.00 89.56 103 GLU A C 1
ATOM 791 O O . GLU A 1 103 ? 5.650 -13.407 -14.678 1.00 89.56 103 GLU A O 1
ATOM 796 N N . LEU A 1 104 ? 6.346 -11.286 -14.486 1.00 87.12 104 LEU A N 1
ATOM 797 C CA . LEU A 1 104 ? 5.212 -10.857 -13.668 1.00 87.12 104 LEU A CA 1
ATOM 798 C C . LEU A 1 104 ? 3.883 -10.916 -14.418 1.00 87.12 104 LEU A C 1
ATOM 800 O O . LEU A 1 104 ? 2.876 -11.237 -13.797 1.00 87.12 104 LEU A O 1
ATOM 804 N N . LYS A 1 105 ? 3.862 -10.619 -15.725 1.00 80.94 105 LYS A N 1
ATOM 805 C CA . LYS A 1 105 ? 2.648 -10.730 -16.552 1.00 80.94 105 LYS A CA 1
ATOM 806 C C . LYS A 1 105 ? 2.269 -12.184 -16.808 1.00 80.94 105 LYS A C 1
ATOM 808 O O . LYS A 1 105 ? 1.088 -12.513 -16.785 1.00 80.94 105 LYS A O 1
ATOM 813 N N . GLU A 1 106 ? 3.255 -13.042 -17.037 1.00 80.94 106 GLU A N 1
ATOM 814 C CA . GLU A 1 106 ? 3.040 -14.465 -17.317 1.00 80.94 106 GLU A CA 1
ATOM 815 C C . GLU A 1 106 ? 2.617 -15.246 -16.065 1.00 80.94 106 GLU A C 1
ATOM 817 O O . GLU A 1 106 ? 1.844 -16.198 -16.160 1.00 80.94 106 GLU A O 1
ATOM 822 N N . ASN A 1 107 ? 3.053 -14.808 -14.880 1.00 68.12 107 ASN A N 1
ATOM 823 C CA . ASN A 1 107 ? 2.695 -15.419 -13.601 1.00 68.12 107 ASN A CA 1
ATOM 824 C C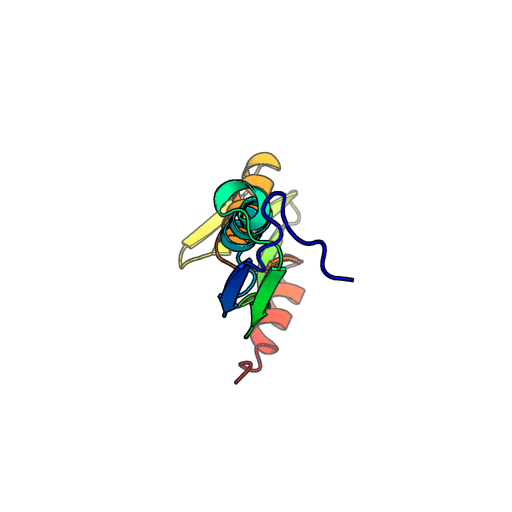 . ASN A 1 107 ? 1.473 -14.788 -12.920 1.00 68.12 107 ASN A C 1
ATOM 826 O O . ASN A 1 107 ? 1.203 -15.112 -11.760 1.00 68.12 107 ASN A O 1
ATOM 830 N N . VAL A 1 108 ? 0.690 -13.946 -13.610 1.00 62.97 108 VAL A N 1
ATOM 831 C CA . VAL A 1 108 ? -0.652 -13.567 -13.137 1.00 62.97 108 VAL A CA 1
ATOM 832 C C . VAL A 1 108 ? -1.578 -14.778 -13.293 1.00 62.97 108 VAL A C 1
ATOM 834 O O . VAL A 1 108 ? -2.471 -14.815 -14.134 1.00 62.97 108 VAL A O 1
ATOM 837 N N . LYS A 1 109 ? -1.374 -15.805 -12.462 1.00 47.91 109 LYS A N 1
ATOM 838 C CA . LYS A 1 109 ? -2.473 -16.681 -12.076 1.00 47.91 109 LYS A CA 1
ATOM 839 C C . LYS A 1 109 ? -3.427 -15.779 -11.316 1.00 47.91 109 LYS A C 1
ATOM 841 O O . LYS A 1 109 ? -3.091 -15.320 -10.227 1.00 47.91 109 LYS A O 1
ATOM 846 N N . VAL A 1 110 ? -4.535 -15.433 -11.965 1.00 42.16 110 VAL A N 1
ATOM 847 C CA . VAL A 1 110 ? -5.627 -14.664 -11.374 1.00 42.16 110 VAL A CA 1
ATOM 848 C C . VAL A 1 110 ? -5.905 -15.293 -10.013 1.00 42.16 110 VAL A C 1
ATOM 850 O O . VAL A 1 110 ? -6.219 -16.478 -9.938 1.00 42.16 110 VAL A O 1
ATOM 853 N N . ALA A 1 111 ? -5.644 -14.540 -8.946 1.00 40.62 111 ALA A N 1
ATOM 854 C CA . ALA A 1 111 ? -6.053 -14.933 -7.613 1.00 40.62 111 ALA A CA 1
ATOM 855 C C . ALA A 1 111 ? -7.584 -14.858 -7.618 1.00 40.62 111 ALA A C 1
ATOM 857 O O . ALA A 1 111 ? -8.145 -13.765 -7.535 1.00 40.62 111 ALA A O 1
ATOM 858 N N . GLU A 1 112 ? -8.216 -16.001 -7.890 1.00 34.44 112 GLU A N 1
ATOM 859 C CA . GLU A 1 112 ? -9.651 -16.233 -7.701 1.00 34.44 112 GLU A CA 1
ATOM 860 C C . GLU A 1 112 ? -10.001 -16.265 -6.210 1.00 34.44 112 GLU A C 1
ATOM 862 O O . GLU A 1 112 ? -9.197 -16.816 -5.418 1.00 34.44 112 GLU A O 1
#

Foldseek 3Di:
DQDQFPVSDAAEAEDEDCLLAPQVVVVQVCCCVPVVHSYYYYYYDNAHQEEWEWAQDPVRWTWTQDPNDIDTGDDPVVVVVVQNVQSNRNYHYDYDHPVVVVVRVVPPPPPD

pLDDT: mean 89.5, std 13.68, range [34.44, 98.25]

Sequence (112 aa):
MVSLGKSGKLRIFFSSDIHGSESCFKKLLMVPRLYKATVVIVGGDITGKALIPIISKNDGSFETHFLGEKIDINSIDKLNSLKERIRAIGFYPYITDGKGAVELKENVKVAE

Radius of gyration: 18.94 Å; chains: 1; bounding box: 37×29×51 Å

Secondary structure (DSSP, 8-state):
-PPPPTTS---EEEEE--TT-HHHHHHHHHHHHHH--SEEEEES--S-S-EEEEEEPTTS-EEEEETTEEEEE-SHHHHHHHHHHHHHTT-EEEEE-HHHHHHHHHT-----